Protein AF-A1YZJ9-F1 (afdb_monomer_lite)

Sequence (80 aa):
DNHLLKYRALLLERPVLRLHTCATLNPATFLPDNEEKIEYNCQQVIAQTYAAQGDLLEVPLADPDLNLYTDGSSFVEKGL

Structure (mmCIF, N/CA/C/O backbone):
data_AF-A1YZJ9-F1
#
_entry.id   AF-A1YZJ9-F1
#
loop_
_atom_site.group_PDB
_atom_site.id
_atom_site.type_symbol
_atom_site.label_atom_id
_atom_site.label_alt_id
_atom_site.label_comp_id
_atom_site.label_asym_id
_atom_site.label_entity_id
_atom_site.label_seq_id
_atom_site.pdbx_PDB_ins_code
_atom_site.Cartn_x
_atom_site.Cartn_y
_atom_site.Cartn_z
_atom_site.occupancy
_atom_site.B_iso_or_equiv
_atom_site.auth_seq_id
_atom_site.auth_comp_id
_atom_site.auth_asym_id
_atom_site.auth_atom_id
_atom_site.pdbx_PDB_model_num
ATOM 1 N N . ASP A 1 1 ? -11.920 -10.990 -9.086 1.00 59.06 1 ASP A N 1
ATOM 2 C CA . ASP A 1 1 ? -11.297 -12.049 -9.917 1.00 59.06 1 ASP A CA 1
ATOM 3 C C . ASP A 1 1 ? -10.974 -11.717 -11.376 1.00 59.06 1 ASP A C 1
ATOM 5 O O . ASP A 1 1 ? -9.968 -12.207 -11.869 1.00 59.06 1 ASP A O 1
ATOM 9 N N . ASN A 1 2 ? -11.720 -10.865 -12.093 1.00 76.75 2 ASN A N 1
ATOM 10 C CA . ASN A 1 2 ? -11.424 -10.591 -13.515 1.00 76.75 2 ASN A CA 1
ATOM 11 C C . ASN A 1 2 ? -10.108 -9.808 -13.762 1.00 76.75 2 ASN A C 1
ATOM 13 O O . ASN A 1 2 ? -9.432 -10.028 -14.766 1.00 76.75 2 ASN A O 1
ATOM 17 N N . HIS A 1 3 ? -9.720 -8.918 -12.843 1.00 85.19 3 HIS A N 1
ATOM 18 C CA . HIS A 1 3 ? -8.527 -8.075 -12.997 1.00 85.19 3 HIS A CA 1
ATOM 19 C C . HIS A 1 3 ? -7.224 -8.878 -12.934 1.00 85.19 3 HIS A C 1
ATOM 21 O O . HIS A 1 3 ? -6.352 -8.695 -13.779 1.00 85.19 3 HIS A O 1
ATOM 27 N N . LEU A 1 4 ? -7.113 -9.815 -11.988 1.00 89.69 4 LEU A N 1
ATOM 28 C CA . LEU A 1 4 ? -5.912 -10.637 -11.825 1.00 89.69 4 LEU A CA 1
ATOM 29 C C . LEU A 1 4 ? -5.629 -11.479 -13.075 1.00 89.69 4 LEU A C 1
ATOM 31 O O . LEU A 1 4 ? -4.495 -11.530 -13.542 1.00 89.69 4 LEU A O 1
ATOM 35 N N . LEU A 1 5 ? -6.670 -12.090 -13.648 1.00 90.44 5 LEU A N 1
ATOM 36 C CA . LEU A 1 5 ? -6.549 -12.905 -14.858 1.00 90.44 5 LEU A CA 1
ATOM 37 C C . LEU A 1 5 ? -6.086 -12.076 -16.066 1.00 90.44 5 LEU A C 1
ATOM 39 O O . LEU A 1 5 ? -5.235 -12.529 -16.829 1.00 90.44 5 LEU A O 1
ATOM 43 N N . LYS A 1 6 ? -6.573 -10.836 -16.205 1.00 88.25 6 LYS A N 1
ATOM 44 C CA . LYS A 1 6 ? -6.120 -9.906 -17.254 1.00 88.25 6 LYS A CA 1
ATOM 45 C C . LYS A 1 6 ? -4.640 -9.552 -17.108 1.00 88.25 6 LYS A C 1
ATOM 47 O O . LYS A 1 6 ? -3.900 -9.623 -18.087 1.00 88.25 6 LYS A O 1
ATOM 52 N N . TYR A 1 7 ? -4.196 -9.199 -15.901 1.00 87.88 7 TYR A N 1
ATOM 53 C CA . TYR A 1 7 ? -2.790 -8.860 -15.664 1.00 87.88 7 TYR A CA 1
ATOM 54 C C . TYR A 1 7 ? -1.872 -10.068 -15.823 1.00 87.88 7 TYR A C 1
ATOM 56 O O . TYR A 1 7 ? -0.803 -9.933 -16.408 1.00 87.88 7 TYR A O 1
ATOM 64 N N . ARG A 1 8 ? -2.305 -11.259 -15.399 1.00 86.69 8 ARG A N 1
ATOM 65 C CA . ARG A 1 8 ? -1.566 -12.507 -15.621 1.00 86.69 8 ARG A CA 1
ATOM 66 C C . ARG A 1 8 ? -1.324 -12.764 -17.110 1.00 86.69 8 ARG A C 1
ATOM 68 O O . ARG A 1 8 ? -0.178 -12.960 -17.509 1.00 86.69 8 ARG A O 1
ATOM 75 N N . ALA A 1 9 ? -2.373 -12.684 -17.927 1.00 87.62 9 ALA A N 1
ATOM 76 C CA . ALA A 1 9 ? -2.265 -12.896 -19.368 1.00 87.62 9 ALA A CA 1
ATOM 77 C C . ALA A 1 9 ? -1.328 -11.879 -20.052 1.00 87.62 9 ALA A C 1
ATOM 79 O O . ALA A 1 9 ? -0.625 -12.212 -21.004 1.00 87.62 9 ALA A O 1
ATOM 80 N N . LEU A 1 10 ? -1.303 -10.628 -19.577 1.00 86.44 10 LEU A N 1
ATOM 81 C CA . LEU A 1 10 ? -0.463 -9.573 -20.152 1.00 86.44 10 LEU A CA 1
ATOM 82 C C . LEU A 1 10 ? 0.991 -9.620 -19.673 1.00 86.44 10 LEU A C 1
ATOM 84 O O . LEU A 1 10 ? 1.887 -9.432 -20.490 1.00 86.44 10 LEU A O 1
ATOM 88 N N . LEU A 1 11 ? 1.216 -9.832 -18.375 1.00 85.75 11 LEU A N 1
ATOM 89 C CA . LEU A 1 11 ? 2.526 -9.682 -17.735 1.00 85.75 11 LEU A CA 1
ATOM 90 C C . LEU A 1 11 ? 3.323 -10.986 -17.669 1.00 85.75 11 LEU A C 1
ATOM 92 O O . LEU A 1 11 ? 4.547 -10.935 -17.708 1.00 85.75 11 LEU A O 1
ATOM 96 N N . LEU A 1 12 ? 2.648 -12.134 -17.545 1.00 83.19 12 LEU A N 1
ATOM 97 C CA . LEU A 1 12 ? 3.301 -13.431 -17.327 1.00 83.19 12 LEU A CA 1
ATOM 98 C C . LEU A 1 12 ? 3.248 -14.336 -18.561 1.00 83.19 12 LEU A C 1
ATOM 100 O O . LEU A 1 12 ? 4.193 -15.073 -18.818 1.00 83.19 12 LEU A O 1
ATOM 104 N N . GLU A 1 13 ? 2.158 -14.288 -19.329 1.00 83.06 13 GLU A N 1
ATOM 105 C CA . GLU A 1 13 ? 1.934 -15.221 -20.447 1.00 83.06 13 GLU A CA 1
ATOM 106 C C . GLU A 1 13 ? 2.412 -14.672 -21.804 1.00 83.06 13 GLU A C 1
ATOM 108 O O . GLU A 1 13 ? 2.524 -15.425 -22.772 1.00 83.06 13 GLU A O 1
ATOM 113 N N . ARG A 1 14 ? 2.752 -13.375 -21.895 1.00 76.81 14 ARG A N 1
ATOM 114 C CA . ARG A 1 14 ? 3.361 -12.777 -23.096 1.00 76.81 14 ARG A CA 1
ATOM 115 C C . ARG A 1 14 ? 4.891 -12.708 -22.964 1.00 76.81 14 ARG A C 1
ATOM 117 O O . ARG A 1 14 ? 5.381 -12.002 -22.088 1.00 76.81 14 ARG A O 1
ATOM 124 N N . PRO A 1 15 ? 5.670 -13.306 -23.886 1.00 69.12 15 PRO A N 1
ATOM 125 C CA . PRO A 1 15 ? 7.136 -13.393 -23.788 1.00 69.12 15 PRO A CA 1
ATOM 126 C C . PRO A 1 15 ? 7.887 -12.082 -24.096 1.00 69.12 15 PRO A C 1
ATOM 128 O O . PRO A 1 15 ? 9.108 -12.078 -24.219 1.00 69.12 15 PRO A O 1
ATOM 131 N N . VAL A 1 16 ? 7.174 -10.966 -24.269 1.00 80.75 16 VAL A N 1
ATOM 132 C CA . VAL A 1 16 ? 7.750 -9.688 -24.723 1.00 80.75 16 VAL A CA 1
ATOM 133 C C . VAL A 1 16 ? 8.258 -8.837 -23.552 1.00 80.75 16 VAL A C 1
ATOM 135 O O . VAL A 1 16 ? 9.069 -7.937 -23.750 1.00 80.75 16 VAL A O 1
ATOM 138 N N . LEU A 1 17 ? 7.814 -9.120 -22.325 1.00 83.25 17 LEU A N 1
ATOM 139 C CA . LEU A 1 17 ? 8.132 -8.316 -21.148 1.00 83.25 17 LEU A CA 1
ATOM 140 C C . LEU A 1 17 ? 9.243 -8.961 -20.319 1.00 83.25 17 LEU A C 1
ATOM 142 O O . LEU A 1 17 ? 9.209 -10.152 -20.018 1.00 83.25 17 LEU A O 1
ATOM 146 N N . ARG A 1 18 ? 10.225 -8.149 -19.922 1.00 81.38 18 ARG A N 1
ATOM 147 C CA . ARG A 1 18 ? 11.258 -8.524 -18.952 1.00 81.38 18 ARG A CA 1
ATOM 148 C C . ARG A 1 18 ? 11.018 -7.746 -17.670 1.00 81.38 18 ARG A C 1
ATOM 150 O O . ARG A 1 18 ? 10.991 -6.519 -17.689 1.00 81.38 18 ARG A O 1
ATOM 157 N N . LEU A 1 19 ? 10.830 -8.470 -16.574 1.00 79.00 19 LEU A N 1
ATOM 158 C CA . LEU A 1 19 ? 10.694 -7.886 -15.247 1.00 79.00 19 LEU A CA 1
ATOM 159 C C . LEU A 1 19 ? 12.077 -7.798 -14.604 1.00 79.00 19 LEU A C 1
ATOM 161 O O . LEU A 1 19 ? 12.839 -8.765 -14.621 1.00 79.00 19 LEU A O 1
ATOM 165 N N . HIS A 1 20 ? 12.385 -6.641 -14.033 1.00 76.94 20 HIS A N 1
ATOM 166 C CA . HIS A 1 20 ? 13.617 -6.399 -13.296 1.00 76.94 20 HIS A CA 1
ATOM 167 C C . HIS A 1 20 ? 13.276 -5.927 -11.886 1.00 76.94 20 HIS A C 1
ATOM 169 O O . HIS A 1 20 ? 12.325 -5.173 -11.688 1.00 76.94 20 HIS A O 1
ATOM 175 N N . THR A 1 21 ? 14.056 -6.373 -10.906 1.00 74.25 21 THR A N 1
ATOM 176 C CA . THR A 1 21 ? 13.946 -5.889 -9.529 1.00 74.25 21 THR A CA 1
ATOM 177 C C . THR A 1 21 ? 14.609 -4.523 -9.424 1.00 74.25 21 THR A C 1
ATOM 179 O O . THR A 1 21 ? 15.782 -4.388 -9.770 1.00 74.25 21 THR A O 1
ATOM 182 N N . CYS A 1 22 ? 13.883 -3.535 -8.914 1.00 73.31 22 CYS A N 1
ATOM 183 C CA . CYS A 1 22 ? 14.410 -2.221 -8.568 1.00 73.31 22 CYS A CA 1
ATOM 184 C C . CYS A 1 22 ? 14.129 -1.990 -7.081 1.00 73.31 22 CYS A C 1
ATOM 186 O O . CYS A 1 22 ? 12.999 -2.207 -6.651 1.00 73.31 22 CYS A O 1
ATOM 188 N N . ALA A 1 23 ? 15.159 -1.642 -6.304 1.00 73.19 23 ALA A N 1
ATOM 189 C CA . ALA A 1 23 ? 15.020 -1.441 -4.861 1.00 73.19 23 ALA A CA 1
ATOM 190 C C . ALA A 1 23 ? 14.367 -0.087 -4.552 1.00 73.19 23 ALA A C 1
ATOM 192 O O . ALA A 1 23 ? 13.394 -0.042 -3.812 1.00 73.19 23 ALA A O 1
ATOM 193 N N . THR A 1 24 ? 14.844 0.982 -5.195 1.00 79.00 24 THR A N 1
ATOM 194 C CA . THR A 1 24 ? 14.377 2.353 -4.959 1.00 79.00 24 THR A CA 1
ATOM 195 C C . THR A 1 24 ? 14.345 3.137 -6.270 1.00 79.00 24 THR A C 1
ATOM 197 O O . THR A 1 24 ? 15.200 2.947 -7.138 1.00 79.00 24 THR A O 1
ATOM 200 N N . LEU A 1 25 ? 13.361 4.028 -6.409 1.00 84.88 25 LEU A N 1
ATOM 201 C CA . LEU A 1 25 ? 13.269 5.000 -7.497 1.00 84.88 25 LEU A CA 1
ATOM 202 C C . LEU A 1 25 ? 13.368 6.413 -6.928 1.00 84.88 25 LEU A C 1
ATOM 204 O O . LEU A 1 25 ? 12.696 6.733 -5.947 1.00 84.88 25 LEU A O 1
ATOM 208 N N . ASN A 1 26 ? 14.133 7.276 -7.589 1.00 83.12 26 ASN A N 1
ATOM 209 C CA . ASN A 1 26 ? 14.142 8.696 -7.267 1.00 83.12 26 ASN A CA 1
ATOM 210 C C . ASN A 1 26 ? 12.778 9.327 -7.641 1.00 83.12 26 ASN A C 1
ATOM 212 O O . ASN A 1 26 ? 12.383 9.231 -8.806 1.00 83.12 26 ASN A O 1
ATOM 216 N N . PRO A 1 27 ? 12.060 10.012 -6.726 1.00 87.19 27 PRO A N 1
ATOM 217 C CA . PRO A 1 27 ? 10.728 10.556 -7.019 1.00 87.19 27 PRO A CA 1
ATOM 218 C C . PRO A 1 27 ? 10.693 11.659 -8.086 1.00 87.19 27 PRO A C 1
ATOM 220 O O . PRO A 1 27 ? 9.660 11.862 -8.718 1.00 87.19 27 PRO A O 1
ATOM 223 N N . ALA A 1 28 ? 11.792 12.394 -8.277 1.00 92.44 28 ALA A N 1
ATOM 224 C CA . ALA A 1 28 ? 11.865 13.485 -9.246 1.00 92.44 28 ALA A CA 1
ATOM 225 C C . ALA A 1 28 ? 12.205 12.987 -10.657 1.00 92.44 28 ALA A C 1
ATOM 227 O O . ALA A 1 28 ? 11.690 13.521 -11.638 1.00 92.44 28 ALA A O 1
ATOM 228 N N . THR A 1 29 ? 13.079 11.981 -10.773 1.00 91.31 29 THR A N 1
ATOM 229 C CA . THR A 1 29 ? 13.572 11.495 -12.075 1.00 91.31 29 THR A CA 1
ATOM 230 C C . THR A 1 29 ? 12.954 10.168 -12.512 1.00 91.31 29 THR A C 1
ATOM 232 O O . THR A 1 29 ? 13.051 9.826 -13.688 1.00 91.31 29 THR A O 1
ATOM 235 N N . PHE A 1 30 ? 12.317 9.428 -11.598 1.00 86.31 30 PHE A N 1
ATOM 236 C CA . PHE A 1 30 ? 11.801 8.065 -11.799 1.00 86.31 30 PHE A CA 1
ATOM 237 C C . PHE A 1 30 ? 12.850 7.063 -12.302 1.00 86.31 30 PHE A C 1
ATOM 239 O O . PHE A 1 30 ? 12.516 6.050 -12.918 1.00 86.31 30 PHE A O 1
ATOM 246 N N . LEU A 1 31 ? 14.126 7.337 -12.042 1.00 88.19 31 LEU A N 1
ATOM 247 C CA . LEU A 1 31 ? 15.226 6.436 -12.362 1.00 88.19 31 LEU A CA 1
ATOM 248 C C . LEU A 1 31 ? 15.580 5.574 -11.145 1.00 88.19 31 LEU A C 1
ATOM 250 O O . LEU A 1 31 ? 15.335 6.008 -10.014 1.00 88.19 31 LEU A O 1
ATOM 254 N N . PRO A 1 32 ? 16.157 4.374 -11.361 1.00 85.12 32 PRO A N 1
ATOM 255 C CA . PRO A 1 32 ? 16.720 3.576 -10.280 1.00 85.12 32 PRO A CA 1
ATOM 256 C C . PRO A 1 32 ? 17.716 4.414 -9.490 1.00 85.12 32 PRO A C 1
ATOM 258 O O . PRO A 1 32 ? 18.630 4.998 -10.078 1.00 85.12 32 PRO A O 1
ATOM 261 N N . ASP A 1 33 ? 17.517 4.483 -8.179 1.00 80.44 33 ASP A N 1
ATOM 262 C CA . ASP A 1 33 ? 18.495 5.111 -7.307 1.00 80.44 33 ASP A CA 1
ATOM 263 C C . ASP A 1 33 ? 19.687 4.165 -7.106 1.00 80.44 33 ASP A C 1
ATOM 265 O O . ASP A 1 33 ? 19.522 2.942 -7.075 1.00 80.44 33 ASP A O 1
ATOM 269 N N . ASN A 1 34 ? 20.889 4.725 -6.992 1.00 69.38 34 ASN A N 1
ATOM 270 C CA . ASN A 1 34 ? 22.120 3.957 -6.763 1.00 69.38 34 ASN A CA 1
ATOM 271 C C . ASN A 1 34 ? 22.359 3.664 -5.270 1.00 69.38 34 ASN A C 1
ATOM 273 O O . ASN A 1 34 ? 23.430 3.178 -4.903 1.00 69.38 34 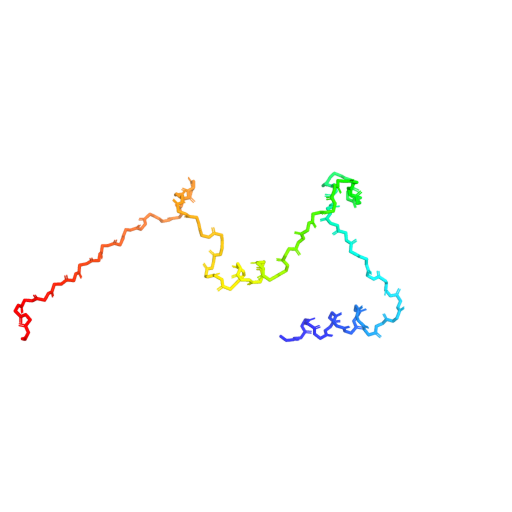ASN A O 1
ATOM 277 N N . GLU A 1 35 ? 21.390 3.984 -4.413 1.00 65.69 35 GLU A N 1
ATOM 278 C CA . GLU A 1 35 ? 21.432 3.676 -2.987 1.00 65.69 35 GLU A CA 1
ATOM 279 C C . GLU A 1 35 ? 21.512 2.158 -2.740 1.00 65.69 35 GLU A C 1
ATOM 281 O O . GLU A 1 35 ? 21.067 1.345 -3.558 1.00 65.69 35 GLU A O 1
ATOM 286 N N . GLU A 1 36 ? 22.141 1.769 -1.624 1.00 62.25 36 GLU A N 1
ATOM 287 C CA . GLU A 1 36 ? 22.373 0.368 -1.260 1.00 62.25 36 GLU A CA 1
ATOM 288 C C . GLU A 1 36 ? 21.101 -0.472 -1.391 1.00 62.25 36 GLU A C 1
ATOM 290 O O . GLU A 1 36 ? 19.998 -0.052 -1.044 1.00 62.25 36 GLU A O 1
ATOM 295 N N . LYS A 1 37 ? 21.270 -1.698 -1.896 1.00 63.16 37 LYS A N 1
ATOM 296 C CA . LYS A 1 37 ? 20.187 -2.658 -2.089 1.00 63.16 37 LYS A CA 1
ATOM 297 C C . LYS A 1 37 ? 19.504 -2.928 -0.747 1.00 63.16 37 LYS A C 1
ATOM 299 O O . LYS A 1 37 ? 19.980 -3.751 0.029 1.00 63.16 37 LYS A O 1
ATOM 304 N N . ILE A 1 38 ? 18.382 -2.258 -0.504 1.00 63.66 38 ILE A N 1
ATOM 305 C CA . ILE A 1 38 ? 17.551 -2.491 0.674 1.00 63.66 38 ILE A CA 1
ATOM 306 C C . ILE A 1 38 ? 17.113 -3.960 0.643 1.00 63.66 38 ILE A C 1
ATOM 308 O O . ILE A 1 38 ? 16.518 -4.434 -0.331 1.00 63.66 38 ILE A O 1
ATOM 312 N N . GLU A 1 39 ? 17.456 -4.709 1.689 1.00 66.50 39 GLU A N 1
ATOM 313 C CA . GLU A 1 39 ? 17.016 -6.090 1.845 1.00 66.50 39 GLU A CA 1
ATOM 314 C C . GLU A 1 39 ? 15.544 -6.096 2.269 1.00 66.50 39 GLU A C 1
ATOM 316 O O . GLU A 1 39 ? 15.195 -5.912 3.433 1.00 66.50 39 GLU A O 1
ATOM 321 N N . TYR A 1 40 ? 14.654 -6.287 1.297 1.00 65.44 40 TYR A N 1
ATOM 322 C CA . TYR A 1 40 ? 13.229 -6.443 1.564 1.00 65.44 40 TYR A CA 1
ATOM 323 C C . TYR A 1 40 ? 12.947 -7.859 2.078 1.00 65.44 40 TYR A C 1
ATOM 325 O O . TYR A 1 40 ? 12.885 -8.814 1.302 1.00 65.44 40 TYR A O 1
ATOM 333 N N . ASN A 1 41 ? 12.732 -8.006 3.389 1.00 74.25 41 ASN A N 1
ATOM 334 C CA . ASN A 1 41 ? 12.231 -9.257 3.954 1.00 74.25 41 ASN A CA 1
ATOM 335 C C . ASN A 1 41 ? 10.734 -9.411 3.635 1.00 74.25 41 ASN A C 1
ATOM 337 O O . ASN A 1 41 ? 9.860 -8.959 4.381 1.00 74.25 41 ASN A O 1
ATOM 341 N N . CYS A 1 42 ? 10.436 -10.078 2.518 1.00 68.44 42 CYS A N 1
ATOM 342 C CA . CYS A 1 42 ? 9.071 -10.314 2.048 1.00 68.44 42 CYS A CA 1
ATOM 343 C C . CYS A 1 42 ? 8.163 -10.961 3.108 1.00 68.44 42 CYS A C 1
ATOM 345 O O . CYS A 1 42 ? 6.969 -10.681 3.130 1.00 68.44 42 CYS A O 1
ATOM 347 N N . GLN A 1 43 ? 8.698 -11.804 4.000 1.00 70.81 43 GLN A N 1
ATOM 348 C CA . GLN A 1 43 ? 7.891 -12.458 5.037 1.00 70.81 43 GLN A CA 1
ATOM 349 C C . GLN A 1 43 ? 7.402 -11.460 6.089 1.00 70.81 43 GLN A C 1
ATOM 351 O O . GLN A 1 43 ? 6.249 -11.534 6.511 1.00 70.81 43 GLN A O 1
ATOM 356 N N . GLN A 1 44 ? 8.243 -10.495 6.467 1.00 66.12 44 GLN A N 1
ATOM 357 C CA . GLN A 1 44 ? 7.867 -9.432 7.399 1.00 66.12 44 GLN A CA 1
ATOM 358 C C . GLN A 1 44 ? 6.797 -8.510 6.796 1.00 66.12 44 GLN A C 1
ATOM 360 O O . GLN A 1 44 ? 5.822 -8.189 7.471 1.00 66.12 44 GLN A O 1
ATOM 365 N N . VAL A 1 45 ? 6.931 -8.150 5.516 1.00 64.69 45 VAL A N 1
ATOM 366 C CA . VAL A 1 45 ? 5.940 -7.328 4.794 1.00 64.69 45 VAL A CA 1
ATOM 3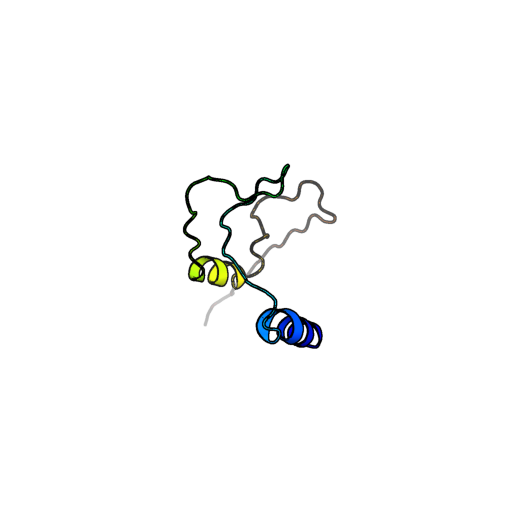67 C C . VAL A 1 45 ? 4.591 -8.048 4.700 1.00 64.69 45 VAL A C 1
ATOM 369 O O . VAL A 1 45 ? 3.543 -7.457 4.961 1.00 64.69 45 VAL A O 1
ATOM 372 N N . ILE A 1 46 ? 4.595 -9.346 4.384 1.00 67.31 46 ILE A N 1
ATOM 373 C CA . ILE A 1 46 ? 3.364 -10.148 4.324 1.00 67.31 46 ILE A CA 1
ATOM 374 C C . ILE A 1 46 ? 2.710 -10.243 5.709 1.00 67.31 46 ILE A C 1
ATOM 376 O O . ILE A 1 46 ? 1.495 -10.091 5.817 1.00 67.31 46 ILE A O 1
ATOM 380 N N . ALA A 1 47 ? 3.497 -10.433 6.772 1.00 63.44 47 ALA A N 1
ATOM 381 C CA . ALA A 1 47 ? 2.984 -10.464 8.140 1.00 63.44 47 ALA A CA 1
ATOM 382 C C . ALA A 1 47 ? 2.363 -9.119 8.565 1.00 63.44 47 ALA A C 1
ATOM 384 O O . ALA A 1 47 ? 1.283 -9.116 9.152 1.00 63.44 47 ALA A O 1
ATOM 385 N N . GLN A 1 48 ? 2.980 -7.985 8.206 1.00 59.53 48 GLN A N 1
ATOM 386 C CA . GLN A 1 48 ? 2.393 -6.649 8.396 1.00 59.53 48 GLN A CA 1
ATOM 387 C C . GLN A 1 48 ? 1.078 -6.481 7.628 1.00 59.53 48 GLN A C 1
ATOM 389 O O . GLN A 1 48 ? 0.135 -5.902 8.152 1.00 59.53 48 GLN A O 1
ATOM 394 N N . THR A 1 49 ? 0.989 -7.029 6.414 1.00 60.94 49 THR A N 1
ATOM 395 C CA . THR A 1 49 ? -0.234 -6.968 5.592 1.00 60.94 49 THR A CA 1
ATOM 396 C C . THR A 1 49 ? -1.386 -7.774 6.209 1.00 60.94 49 THR A C 1
ATOM 398 O O . THR A 1 49 ? -2.551 -7.488 5.951 1.00 60.94 49 THR A O 1
ATOM 401 N N . TYR A 1 50 ? -1.069 -8.791 7.018 1.00 61.09 50 TYR A N 1
ATOM 402 C CA . TYR A 1 50 ? -2.053 -9.628 7.708 1.00 61.09 50 TYR A CA 1
ATOM 403 C C . TYR A 1 50 ? -2.463 -9.074 9.084 1.00 61.09 50 TYR A C 1
ATOM 405 O O . TYR A 1 50 ? -3.498 -9.470 9.621 1.00 61.09 50 TYR A O 1
ATOM 413 N N . ALA A 1 51 ? -1.683 -8.154 9.660 1.00 60.28 51 ALA A N 1
ATOM 414 C CA . ALA A 1 51 ? -2.120 -7.390 10.820 1.00 60.28 51 ALA A CA 1
ATOM 415 C C . ALA A 1 51 ? -3.292 -6.485 10.407 1.00 60.28 51 ALA A C 1
ATOM 417 O O . ALA A 1 51 ? -3.264 -5.852 9.352 1.00 60.28 51 ALA A O 1
ATOM 418 N N . ALA A 1 52 ? -4.349 -6.459 11.221 1.00 66.50 52 ALA A N 1
ATOM 419 C CA . ALA A 1 52 ? -5.517 -5.630 10.968 1.00 66.50 52 ALA A CA 1
ATOM 420 C C . ALA A 1 52 ? -5.083 -4.159 10.849 1.00 66.50 52 ALA A C 1
ATOM 422 O O . ALA A 1 52 ? -4.584 -3.592 11.812 1.00 66.50 52 ALA A O 1
ATOM 423 N N . GLN A 1 53 ? -5.255 -3.592 9.653 1.00 67.75 53 GLN A N 1
ATOM 424 C CA . GLN A 1 53 ? -5.090 -2.173 9.335 1.00 67.75 53 GLN A CA 1
ATOM 425 C C . GLN A 1 53 ? -3.766 -1.553 9.832 1.00 67.75 53 GLN A C 1
ATOM 427 O O . GLN A 1 53 ? -3.724 -0.835 10.824 1.00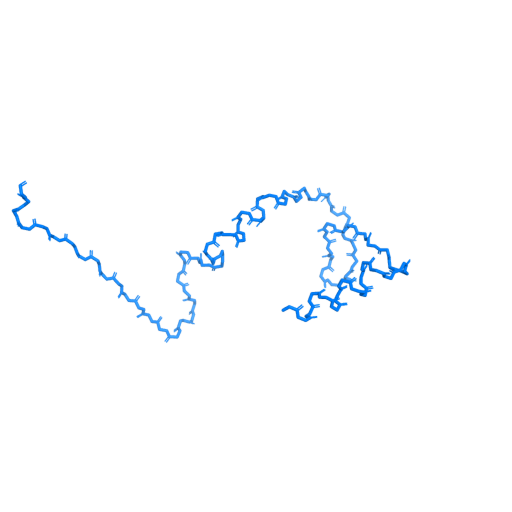 6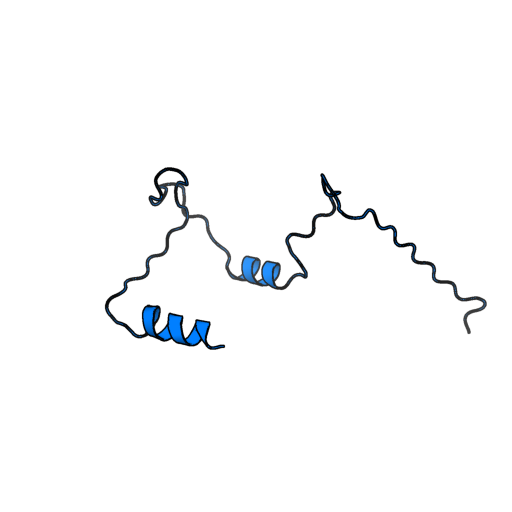7.75 53 GLN A O 1
ATOM 432 N N . GLY A 1 54 ? -2.665 -1.823 9.120 1.00 69.56 54 GLY A N 1
ATOM 433 C CA . GLY A 1 54 ? -1.325 -1.328 9.479 1.00 69.56 54 GLY A CA 1
ATOM 434 C C . GLY A 1 54 ? -1.141 0.199 9.445 1.00 69.56 54 GLY A C 1
ATOM 435 O O . GLY A 1 54 ? -0.132 0.700 9.932 1.00 69.56 54 GLY A O 1
ATOM 436 N N . ASP A 1 55 ? -2.092 0.935 8.877 1.00 76.94 55 ASP A N 1
ATOM 437 C CA . ASP A 1 55 ? -2.195 2.398 8.898 1.00 76.94 55 ASP A CA 1
ATOM 438 C C . ASP A 1 55 ? -2.916 2.943 10.144 1.00 76.94 55 ASP A C 1
ATOM 440 O O . ASP A 1 55 ? -2.962 4.160 10.332 1.00 76.94 55 ASP A O 1
ATOM 444 N N . LEU A 1 56 ? -3.454 2.078 11.012 1.00 78.69 56 LEU A N 1
ATOM 445 C CA . LEU A 1 56 ? -4.018 2.495 12.291 1.00 78.69 56 LEU A CA 1
ATOM 446 C C . LEU A 1 56 ? -2.882 2.880 13.247 1.00 78.69 56 LEU A C 1
ATOM 448 O O . LEU A 1 56 ? -2.107 2.040 13.704 1.00 78.69 56 LEU A O 1
ATOM 452 N N . LEU A 1 57 ? -2.778 4.174 13.534 1.00 80.31 57 LEU A N 1
ATOM 453 C CA . LEU A 1 57 ? -1.797 4.719 14.464 1.00 80.31 57 LEU A CA 1
ATOM 454 C C . LEU A 1 57 ? -2.453 4.985 15.820 1.00 80.31 57 LEU A C 1
ATOM 456 O O . LEU A 1 57 ? -3.569 5.490 15.886 1.00 80.31 57 LEU A O 1
ATOM 460 N N . GLU A 1 58 ? -1.704 4.776 16.902 1.00 83.50 58 GLU A N 1
ATOM 461 C CA . GLU A 1 58 ? -2.065 5.201 18.269 1.00 83.50 58 GLU A CA 1
ATOM 462 C C . GLU A 1 58 ? -1.906 6.729 18.462 1.00 83.50 58 GLU A C 1
ATOM 464 O O . GLU A 1 58 ? -1.552 7.217 19.536 1.00 83.50 58 GLU A O 1
ATOM 469 N N . VAL A 1 59 ? -2.096 7.504 17.389 1.00 88.69 59 VAL A N 1
ATOM 470 C CA . VAL A 1 59 ? -1.955 8.963 17.349 1.00 88.69 59 VAL A CA 1
ATOM 471 C C . VAL A 1 59 ? -3.293 9.556 16.907 1.00 88.69 59 VAL A C 1
ATOM 473 O O . VAL A 1 59 ? -3.853 9.086 15.915 1.00 88.69 59 VAL A O 1
ATOM 476 N N . PRO A 1 60 ? -3.814 10.592 17.592 1.00 87.81 60 PRO A N 1
ATOM 477 C CA . PRO A 1 60 ? -5.044 11.253 17.174 1.00 87.81 60 PRO A CA 1
ATOM 478 C C . PRO A 1 60 ? -4.946 11.791 15.743 1.00 87.81 60 PRO A C 1
ATOM 480 O O . PRO A 1 60 ? -3.917 12.341 15.344 1.00 87.81 60 PRO A O 1
ATOM 483 N N . LEU A 1 61 ? -6.037 11.680 14.984 1.00 90.81 61 LEU A N 1
ATOM 484 C CA . LEU A 1 61 ? -6.138 12.313 13.670 1.00 90.81 61 LEU A CA 1
ATOM 485 C C . LEU A 1 61 ? -6.078 13.839 13.818 1.00 90.81 61 LEU A C 1
ATOM 487 O O . LEU A 1 61 ? -6.646 14.403 14.751 1.00 90.81 61 LEU A O 1
ATOM 491 N N . ALA A 1 62 ? -5.408 14.505 12.874 1.00 92.94 62 ALA A N 1
ATOM 492 C CA . ALA A 1 62 ? -5.300 15.964 12.870 1.00 92.94 62 ALA A CA 1
ATOM 493 C C . ALA A 1 62 ? -6.649 16.656 12.596 1.00 92.94 62 ALA A C 1
ATOM 495 O O . ALA A 1 62 ? -6.888 17.741 13.117 1.00 92.94 62 ALA A O 1
ATOM 496 N N . ASP A 1 63 ? -7.513 16.019 11.800 1.00 94.25 63 ASP A N 1
ATOM 497 C CA . ASP A 1 63 ? -8.850 16.503 11.448 1.00 94.25 63 ASP A CA 1
ATOM 498 C C . ASP A 1 63 ? -9.836 15.318 11.406 1.00 94.25 63 ASP A C 1
ATOM 500 O O . ASP A 1 63 ? -10.025 14.701 10.355 1.00 94.25 63 ASP A O 1
ATOM 504 N N . PRO A 1 64 ? -10.362 14.883 12.565 1.00 93.25 64 PRO A N 1
ATOM 505 C CA . PRO A 1 64 ? -11.293 13.766 12.627 1.00 93.25 64 PRO A CA 1
ATOM 506 C C . PRO A 1 64 ? -12.720 14.213 12.298 1.00 93.25 64 PRO A C 1
ATOM 508 O O . PRO A 1 64 ? -13.234 15.156 12.897 1.00 93.25 64 PRO A O 1
ATOM 511 N N . ASP A 1 65 ? -13.416 13.444 11.456 1.00 96.62 65 ASP A N 1
ATOM 512 C CA . ASP A 1 65 ? -14.859 13.622 11.236 1.00 96.62 65 ASP A CA 1
ATOM 513 C C . ASP A 1 65 ? -15.660 13.465 12.546 1.00 96.62 65 ASP A C 1
ATOM 515 O O . ASP A 1 65 ? -16.660 14.149 12.767 1.00 96.62 65 ASP A O 1
ATOM 519 N N . LEU A 1 66 ? -15.228 12.548 13.425 1.00 94.69 66 LEU A N 1
ATOM 520 C CA . LEU A 1 66 ? -15.849 12.259 14.718 1.00 94.69 66 LEU A CA 1
ATOM 521 C C . LEU A 1 66 ? -14.796 11.938 15.785 1.00 94.69 66 LEU A C 1
ATOM 523 O O . LEU A 1 66 ? -13.879 11.154 15.553 1.00 94.69 66 LEU A O 1
ATOM 527 N N . ASN A 1 67 ? -15.006 12.463 16.994 1.00 94.44 67 ASN A N 1
ATOM 528 C CA . ASN A 1 67 ? -14.258 12.086 18.193 1.00 94.44 67 ASN A CA 1
ATOM 529 C C . ASN A 1 67 ? -15.108 11.133 19.040 1.00 94.44 67 ASN A C 1
ATOM 531 O O . ASN A 1 67 ? -16.060 11.561 19.697 1.00 94.44 67 ASN A O 1
ATOM 535 N N . LEU A 1 68 ? -14.790 9.839 18.986 1.00 94.44 68 LEU A N 1
ATOM 53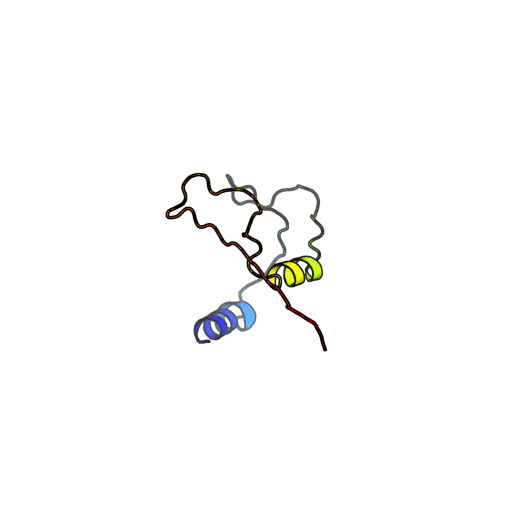6 C CA . LEU A 1 68 ? -15.525 8.781 19.680 1.00 94.44 68 LEU A CA 1
ATOM 537 C C . LEU A 1 68 ? -14.767 8.316 20.927 1.00 94.44 68 LEU A C 1
ATOM 539 O O . LEU A 1 68 ? -13.541 8.238 20.929 1.00 94.44 68 LEU A O 1
ATOM 543 N N . TYR A 1 69 ? -15.513 7.964 21.972 1.00 93.62 69 TYR A N 1
ATOM 544 C CA . TYR A 1 69 ? -14.980 7.426 23.221 1.00 93.62 69 TYR A CA 1
ATOM 545 C C . TYR A 1 69 ? -15.671 6.099 23.517 1.00 93.62 69 TYR A C 1
ATOM 547 O O . TYR A 1 69 ? -16.895 6.000 23.415 1.00 93.62 69 TYR A O 1
ATOM 555 N N . THR A 1 70 ? -14.899 5.087 23.900 1.00 93.62 70 THR A N 1
ATOM 556 C CA . THR A 1 70 ? -15.422 3.785 24.319 1.00 93.62 70 THR A CA 1
ATOM 557 C C . THR A 1 70 ? -14.987 3.517 25.748 1.00 93.62 70 THR A C 1
ATOM 559 O O . THR A 1 70 ? -13.791 3.472 26.026 1.00 93.62 70 THR A O 1
ATOM 562 N N . ASP A 1 71 ? -15.952 3.326 26.640 1.00 94.38 71 ASP A N 1
ATOM 563 C CA . ASP A 1 71 ? -15.708 2.795 27.977 1.00 94.38 71 ASP A CA 1
ATOM 564 C C . ASP A 1 71 ? -16.120 1.320 28.010 1.00 94.38 71 ASP A C 1
ATOM 566 O O . ASP A 1 71 ? -17.129 0.926 27.417 1.00 94.38 71 ASP A O 1
ATOM 570 N N . GLY A 1 72 ? -15.314 0.500 28.674 1.00 93.44 72 GLY A N 1
ATOM 571 C CA . GLY A 1 72 ? -15.520 -0.935 28.800 1.00 93.44 72 GLY A CA 1
ATOM 572 C C . GLY A 1 72 ? -15.592 -1.320 30.268 1.00 93.44 72 GLY A C 1
ATOM 573 O O . GLY A 1 72 ? -14.559 -1.532 30.896 1.00 93.44 72 GLY A O 1
ATOM 574 N N . SER A 1 73 ? -16.805 -1.459 30.809 1.00 89.75 73 SER A N 1
ATOM 575 C CA . SER A 1 73 ? -17.002 -1.997 32.159 1.00 89.75 73 SER A CA 1
ATOM 576 C C . SER A 1 73 ? -17.403 -3.471 32.112 1.00 89.75 73 SER A C 1
ATOM 578 O O . SER A 1 73 ? -18.215 -3.895 31.290 1.00 89.75 73 SER A O 1
ATOM 580 N N . SER A 1 74 ? -16.825 -4.264 33.012 1.00 84.44 74 SER A N 1
ATOM 581 C CA . SER A 1 74 ? -17.218 -5.650 33.253 1.00 84.44 74 SER A CA 1
ATOM 582 C C . SER A 1 74 ? -17.151 -5.909 34.751 1.00 84.44 74 SER A C 1
ATOM 584 O O . SER A 1 74 ? -16.106 -5.708 35.369 1.00 84.44 74 SER A O 1
ATOM 586 N N . PHE A 1 75 ? -18.259 -6.353 35.341 1.00 86.38 75 PHE A N 1
ATOM 587 C CA . PHE A 1 75 ? -18.330 -6.712 36.752 1.00 86.38 75 PHE A CA 1
ATOM 588 C C . PHE A 1 75 ? -19.073 -8.033 36.920 1.00 86.38 75 PHE A C 1
ATOM 590 O O . PHE A 1 75 ? -20.088 -8.2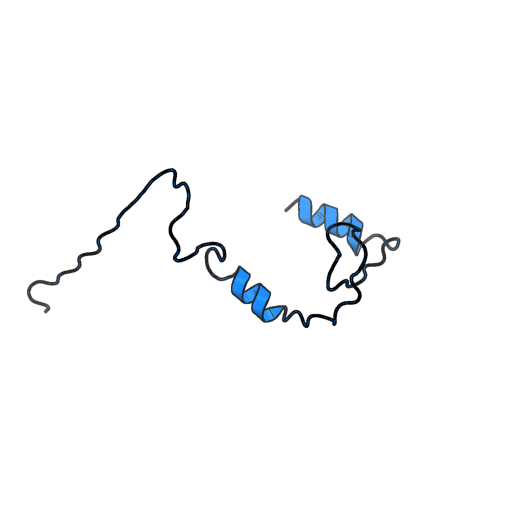73 36.267 1.00 86.38 75 PHE A O 1
ATOM 597 N N . VAL A 1 76 ? -18.565 -8.878 37.815 1.00 79.31 76 VAL A N 1
ATOM 598 C CA . VAL A 1 76 ? -19.251 -10.090 38.261 1.00 79.31 76 VAL A CA 1
ATOM 599 C C . VAL A 1 76 ? -19.541 -9.929 39.744 1.00 79.31 76 VAL A C 1
ATOM 601 O O . VAL A 1 76 ? -18.629 -9.920 40.571 1.00 79.31 76 VAL A O 1
ATOM 604 N N . GLU A 1 77 ? -20.820 -9.807 40.082 1.00 80.38 77 GLU A N 1
ATOM 605 C CA . GLU A 1 77 ? -21.259 -9.776 41.470 1.00 80.38 77 GLU A CA 1
ATOM 606 C C . GLU A 1 77 ? -21.431 -11.209 41.977 1.00 80.38 77 GLU A C 1
ATOM 608 O O . GLU A 1 77 ? -22.301 -11.927 41.493 1.00 80.38 77 GLU A O 1
ATOM 613 N N . LYS A 1 78 ? -20.608 -11.617 42.955 1.00 78.56 78 LYS A N 1
ATOM 614 C CA . LYS A 1 78 ? -20.594 -12.976 43.533 1.00 78.56 78 LYS A CA 1
ATOM 615 C C . LYS A 1 78 ? -20.374 -14.056 42.466 1.00 78.56 78 LYS A C 1
ATOM 617 O O . LYS A 1 78 ? -21.295 -14.769 42.078 1.00 78.56 78 LYS A O 1
ATOM 622 N N . GLY A 1 79 ? -19.125 -14.171 42.011 1.00 71.50 79 GLY A N 1
ATOM 623 C CA . GLY A 1 79 ? -18.688 -15.344 41.253 1.00 71.50 79 GLY A CA 1
ATOM 624 C C . GLY A 1 79 ? -19.065 -16.634 41.990 1.00 71.50 79 GLY A C 1
ATOM 625 O O . GLY A 1 79 ? -19.034 -16.661 43.221 1.00 71.50 79 GLY A O 1
ATOM 626 N N . LEU A 1 80 ? -19.484 -17.641 41.218 1.00 63.25 80 LEU A N 1
ATOM 627 C CA . LEU A 1 80 ? -19.875 -18.971 41.698 1.00 63.25 80 LEU A CA 1
ATOM 628 C C . LEU A 1 80 ? -18.813 -19.606 42.604 1.00 63.25 80 LEU A C 1
ATOM 630 O O . LEU A 1 80 ? -17.617 -19.531 42.239 1.00 63.25 80 LEU A O 1
#

Foldseek 3Di:
DVVVVVCCCVAPVDPPDDDDDAQDADPVPRDRDPPPRPPDPVVVVVVCVPPPPNVDDPDDDPDDPDDDDDDDDDDDDDDD

Radius of gyration: 23.4 Å; chains: 1; bounding box: 44×36×68 Å

Organism: Homo sapiens (NCBI:txid9606)

Secondary structure (DSSP, 8-state):
-HHHHHHHHHHTS-TT------S-B-TTT-SBP-S------HHHHHHHHHSTTTT--SS--SS-S-----------SS--

pLDDT: mean 79.36, std 10.85, range [59.06, 96.62]